Protein AF-A0A9N9IFK8-F1 (afdb_monomer)

Secondary structure (DSSP, 8-state):
-GGGPPPP--GGGEEEEEEEEE-SSEEEEEEEEEETTTTEEEEEEEEEETTGGG--HHHH--

Radius of gyration: 13.52 Å; Cα contacts (8 Å, |Δi|>4): 74; chains: 1; bounding box: 32×23×27 Å

InterPro domains:
  IPR011009 Protein kinase-like domain superfamily [SSF56112] (4-62)
  IPR017441 Protein kinase, ATP binding site [PS00107] (20-47)

Foldseek 3Di:
DVPDDDDDDDPVQWPPWAFPDDDPFWTKTWIWGQPVVVRDTDIDIDTGTPPCVPDDVVVVVD

Structure (mmCIF, N/CA/C/O backbone):
data_AF-A0A9N9IFK8-F1
#
_entry.id   AF-A0A9N9IFK8-F1
#
loop_
_atom_site.group_PDB
_atom_site.id
_atom_site.type_symbol
_atom_site.label_atom_id
_atom_site.label_alt_id
_ato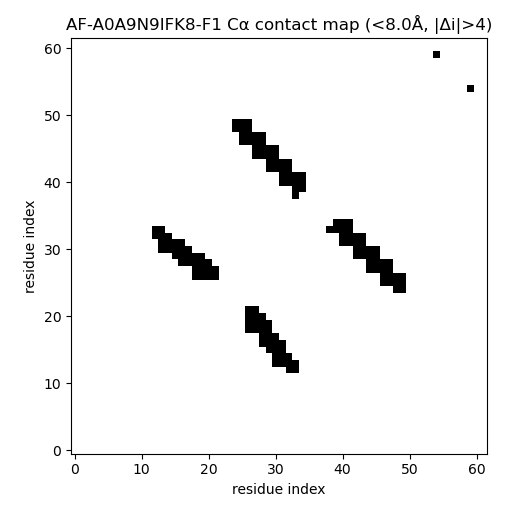m_site.label_comp_id
_atom_site.label_asym_id
_atom_site.label_entity_id
_atom_site.label_seq_id
_atom_site.pdbx_PDB_ins_code
_atom_site.Cartn_x
_atom_site.Cartn_y
_atom_site.Cartn_z
_atom_site.occupancy
_atom_site.B_iso_or_equiv
_atom_site.auth_seq_id
_atom_site.auth_comp_id
_atom_site.auth_asym_id
_atom_site.auth_atom_id
_atom_site.pdbx_PDB_model_num
ATOM 1 N N . ASP A 1 1 ? 19.372 11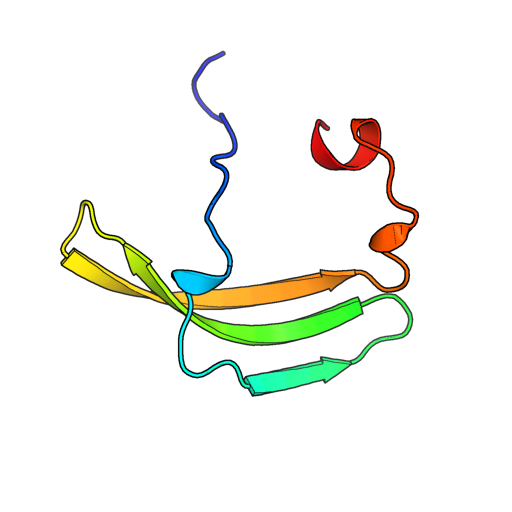.625 15.536 1.00 52.38 1 ASP A N 1
ATOM 2 C CA . ASP A 1 1 ? 19.732 10.446 14.731 1.00 52.38 1 ASP A CA 1
ATOM 3 C C . ASP A 1 1 ? 19.053 10.495 13.373 1.00 52.38 1 ASP A C 1
ATOM 5 O O . ASP A 1 1 ? 17.859 10.265 13.281 1.00 52.38 1 ASP A O 1
ATOM 9 N N . GLU A 1 2 ? 19.798 10.807 12.312 1.00 59.62 2 GLU A N 1
ATOM 10 C CA . GLU A 1 2 ? 19.298 10.857 10.918 1.00 59.62 2 GLU A CA 1
ATOM 11 C C . GLU A 1 2 ? 18.981 9.468 10.328 1.00 59.62 2 GLU A C 1
ATOM 13 O O . GLU A 1 2 ? 18.538 9.343 9.191 1.00 59.62 2 GLU A O 1
ATOM 18 N N . LYS A 1 3 ? 19.214 8.401 11.099 1.00 62.97 3 LYS A N 1
ATOM 19 C CA . LYS A 1 3 ? 19.215 7.015 10.620 1.00 62.97 3 LYS A CA 1
ATOM 20 C C . LYS A 1 3 ? 17.829 6.483 10.219 1.00 62.97 3 LYS A C 1
ATOM 22 O O . LYS A 1 3 ? 17.770 5.490 9.501 1.00 62.97 3 LYS A O 1
ATOM 27 N N . TYR A 1 4 ? 16.740 7.126 10.650 1.00 66.69 4 TYR A N 1
ATOM 28 C CA . TYR A 1 4 ? 15.364 6.671 10.402 1.00 66.69 4 TYR A CA 1
ATOM 29 C C . TYR A 1 4 ? 14.417 7.820 10.015 1.00 66.69 4 TYR A C 1
ATOM 31 O O . TYR A 1 4 ? 13.307 7.910 10.528 1.00 66.69 4 TYR A O 1
ATOM 39 N N . GLN A 1 5 ? 14.846 8.725 9.128 1.00 72.81 5 GLN A N 1
ATOM 40 C CA . GLN A 1 5 ? 13.912 9.693 8.541 1.00 72.81 5 GLN A CA 1
ATOM 41 C C . GLN A 1 5 ? 12.917 8.985 7.616 1.00 72.81 5 GLN A C 1
ATOM 43 O O . GLN A 1 5 ? 13.298 8.388 6.607 1.00 72.81 5 GLN A O 1
ATOM 48 N N . LEU A 1 6 ? 11.632 9.082 7.953 1.00 79.06 6 LEU A N 1
ATOM 49 C CA . LEU A 1 6 ? 10.546 8.690 7.064 1.00 79.06 6 LEU A CA 1
ATOM 50 C C . LEU A 1 6 ? 10.480 9.671 5.890 1.00 79.06 6 LEU A C 1
ATOM 52 O O . LEU A 1 6 ? 10.485 10.887 6.073 1.00 79.06 6 LEU A O 1
ATOM 56 N N . SER A 1 7 ? 10.435 9.131 4.675 1.00 83.31 7 SER A N 1
ATOM 57 C CA . SER A 1 7 ? 10.294 9.920 3.453 1.00 83.31 7 SER A CA 1
ATOM 58 C C . SER A 1 7 ? 8.842 9.930 2.995 1.00 83.31 7 SER A C 1
ATOM 60 O O . SER A 1 7 ? 8.183 8.891 2.967 1.00 83.31 7 SER A O 1
ATOM 62 N N . TRP A 1 8 ? 8.362 11.102 2.586 1.00 87.19 8 TRP A N 1
ATOM 63 C CA . TRP A 1 8 ? 7.066 11.240 1.933 1.00 87.19 8 TRP A CA 1
ATOM 64 C C . TRP A 1 8 ? 7.144 10.780 0.483 1.00 87.19 8 TRP A C 1
ATOM 66 O O . TRP A 1 8 ? 7.919 11.329 -0.299 1.00 87.19 8 TRP A O 1
ATOM 76 N N . ILE A 1 9 ? 6.310 9.805 0.123 1.00 90.06 9 ILE A N 1
ATOM 77 C CA . ILE A 1 9 ? 6.192 9.297 -1.245 1.00 90.06 9 ILE A CA 1
ATOM 78 C C . ILE A 1 9 ? 4.835 9.739 -1.808 1.00 9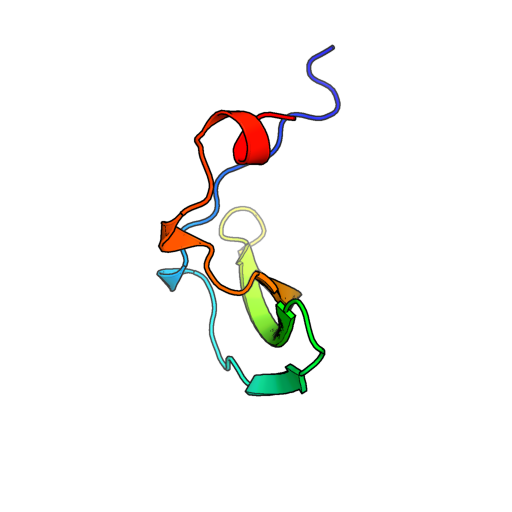0.06 9 ILE A C 1
ATOM 80 O O . ILE A 1 9 ? 3.799 9.414 -1.219 1.00 90.06 9 ILE A O 1
ATOM 84 N N . PRO A 1 10 ? 4.801 10.486 -2.925 1.00 91.50 10 PRO A N 1
ATOM 85 C CA . PRO A 1 10 ? 3.553 10.867 -3.572 1.00 91.50 10 PRO A CA 1
ATOM 86 C C . PRO A 1 10 ? 2.735 9.647 -4.018 1.00 91.50 10 PRO A C 1
ATOM 88 O O . PRO A 1 10 ? 3.260 8.714 -4.619 1.00 91.50 10 PRO A O 1
ATOM 91 N N . TYR A 1 11 ? 1.419 9.675 -3.789 1.00 91.44 11 TYR A N 1
ATOM 92 C CA . TYR A 1 11 ? 0.527 8.555 -4.129 1.00 91.44 11 TYR A CA 1
ATOM 93 C C . TYR A 1 11 ? 0.497 8.212 -5.634 1.00 91.44 11 TYR A C 1
ATOM 95 O O . TYR A 1 11 ? 0.210 7.085 -6.019 1.00 91.44 11 TYR A O 1
ATOM 103 N N . ASN A 1 12 ? 0.825 9.163 -6.510 1.00 92.88 12 ASN A N 1
ATOM 104 C CA . ASN A 1 12 ? 0.896 8.929 -7.955 1.00 92.88 12 ASN A CA 1
ATOM 105 C C . ASN A 1 12 ? 2.175 8.197 -8.411 1.00 92.88 12 ASN A C 1
ATOM 107 O O . ASN A 1 12 ? 2.320 7.936 -9.603 1.00 92.88 12 ASN A O 1
ATOM 111 N N . GLU A 1 13 ? 3.104 7.883 -7.501 1.00 95.00 13 GLU A N 1
ATOM 112 C CA . GLU A 1 13 ? 4.273 7.037 -7.786 1.00 95.00 13 GLU A CA 1
ATOM 113 C C . GLU A 1 13 ? 3.978 5.536 -7.647 1.00 95.00 13 GLU A C 1
ATOM 115 O O . GLU A 1 13 ? 4.864 4.713 -7.891 1.00 95.00 13 GLU A O 1
ATOM 120 N N . PHE A 1 14 ? 2.745 5.183 -7.272 1.00 96.38 14 PHE A N 1
ATOM 121 C CA . PHE A 1 14 ? 2.276 3.807 -7.176 1.00 96.38 14 PHE A CA 1
ATOM 122 C C . PHE A 1 14 ? 1.414 3.425 -8.391 1.00 96.38 14 PHE A C 1
ATOM 124 O O . PHE A 1 14 ? 0.670 4.253 -8.922 1.00 96.38 14 PHE A O 1
ATOM 131 N N . GLN A 1 15 ? 1.513 2.170 -8.827 1.00 97.31 15 GLN A N 1
ATOM 132 C CA . GLN A 1 15 ? 0.745 1.577 -9.928 1.00 97.31 15 GLN A CA 1
ATOM 133 C C . GLN A 1 15 ? 0.188 0.205 -9.539 1.00 97.31 15 GLN A C 1
ATOM 135 O O . GLN A 1 15 ? 0.618 -0.371 -8.539 1.00 97.31 15 GLN A O 1
ATOM 140 N N . ASP A 1 16 ? -0.779 -0.272 -10.329 1.00 97.31 16 ASP A N 1
ATOM 141 C CA . ASP A 1 16 ? -1.469 -1.561 -10.175 1.00 97.31 16 ASP A CA 1
ATOM 142 C C . ASP A 1 16 ? -1.892 -1.828 -8.725 1.00 97.31 16 ASP A C 1
ATOM 144 O O . ASP A 1 16 ? -1.435 -2.754 -8.057 1.00 97.31 16 ASP A O 1
ATOM 148 N N . ILE A 1 17 ? -2.721 -0.914 -8.214 1.00 97.81 17 ILE A N 1
ATOM 149 C CA . ILE A 1 17 ? -3.155 -0.912 -6.820 1.00 97.81 17 ILE A CA 1
ATOM 150 C C . ILE A 1 17 ? -4.381 -1.812 -6.675 1.00 97.81 17 ILE A C 1
ATOM 152 O O . ILE A 1 17 ? -5.481 -1.424 -7.072 1.00 97.81 17 ILE A O 1
ATOM 156 N N . ASP A 1 18 ? -4.198 -2.956 -6.025 1.00 98.12 18 ASP A N 1
ATOM 157 C CA . ASP A 1 18 ? -5.242 -3.955 -5.805 1.00 98.12 18 ASP A CA 1
ATOM 158 C C . ASP A 1 18 ? -5.488 -4.175 -4.308 1.00 98.12 18 ASP A C 1
ATOM 160 O O . ASP A 1 18 ? -4.554 -4.374 -3.533 1.00 98.12 18 ASP A O 1
ATOM 164 N N . GLU A 1 19 ? -6.750 -4.161 -3.867 1.00 98.12 19 GLU A N 1
ATOM 165 C CA . GLU A 1 19 ? -7.097 -4.515 -2.484 1.00 98.12 19 GLU A CA 1
ATOM 166 C C . GLU A 1 19 ? -6.807 -6.003 -2.237 1.00 98.12 19 GLU A C 1
ATOM 168 O O . GLU A 1 19 ? -7.322 -6.873 -2.936 1.00 98.12 19 GLU A O 1
ATOM 173 N N . ILE A 1 20 ? -6.020 -6.302 -1.200 1.00 97.88 20 ILE A N 1
ATOM 174 C CA . ILE A 1 20 ? -5.695 -7.682 -0.802 1.00 97.88 20 ILE A CA 1
ATOM 175 C C . ILE A 1 20 ? -6.306 -8.077 0.543 1.00 97.88 20 ILE A C 1
ATOM 177 O O . ILE A 1 20 ? -6.271 -9.246 0.928 1.00 97.88 20 ILE A O 1
ATOM 181 N N . GLY A 1 21 ? -6.882 -7.123 1.275 1.00 97.81 21 GLY A N 1
ATOM 182 C CA . GLY A 1 21 ? -7.615 -7.424 2.493 1.00 97.81 21 GLY A CA 1
ATOM 183 C C . GLY A 1 21 ? -8.136 -6.192 3.211 1.00 97.81 21 GLY A C 1
ATOM 184 O O . GLY A 1 21 ? -7.512 -5.132 3.218 1.00 97.81 21 GLY A O 1
ATOM 185 N N . LYS A 1 22 ? -9.267 -6.362 3.892 1.00 97.69 22 LYS A N 1
ATOM 186 C CA . LYS A 1 22 ? -9.922 -5.314 4.669 1.00 97.69 22 LYS A CA 1
ATOM 187 C C . LYS A 1 22 ? -10.199 -5.790 6.088 1.00 97.69 22 LYS A C 1
ATOM 189 O O . LYS A 1 22 ? -10.825 -6.826 6.295 1.00 97.69 22 LYS A O 1
ATOM 194 N N . GLY A 1 23 ? -9.726 -5.023 7.065 1.00 95.50 23 GLY A N 1
ATOM 195 C CA . GLY A 1 23 ? -10.001 -5.230 8.485 1.00 95.50 23 GLY A CA 1
ATOM 196 C C . GLY A 1 23 ? -10.981 -4.196 9.039 1.00 95.50 23 GLY A C 1
ATOM 197 O O . GLY A 1 23 ? -11.533 -3.384 8.305 1.00 95.50 23 GLY A O 1
ATOM 198 N N . GLY A 1 24 ? -11.171 -4.185 10.361 1.00 95.44 24 GLY A N 1
ATOM 199 C CA . GLY A 1 24 ? -12.010 -3.172 11.022 1.00 95.44 24 GLY A CA 1
ATOM 200 C C . GLY A 1 24 ? -11.416 -1.756 10.987 1.00 95.44 24 GLY A C 1
ATOM 201 O O . GLY A 1 24 ? -12.155 -0.777 10.934 1.00 95.44 24 GLY A O 1
ATOM 202 N N . PHE A 1 25 ? -10.085 -1.643 10.968 1.00 91.44 25 PHE A N 1
ATOM 203 C CA . PHE A 1 25 ? -9.372 -0.367 11.137 1.00 91.44 25 PHE A CA 1
ATOM 204 C C . PHE A 1 25 ? -8.651 0.132 9.879 1.00 91.44 25 PHE A C 1
ATOM 206 O O . PHE A 1 25 ? -8.272 1.299 9.813 1.00 91.44 25 PHE A O 1
ATOM 213 N N . ALA A 1 26 ? -8.410 -0.745 8.904 1.00 95.50 26 ALA A N 1
ATOM 214 C CA . ALA A 1 26 ? -7.662 -0.408 7.702 1.00 95.50 26 ALA A CA 1
ATOM 215 C C . ALA A 1 26 ? -7.968 -1.373 6.554 1.00 95.50 26 ALA A C 1
ATOM 217 O O . ALA A 1 26 ? -8.337 -2.530 6.786 1.00 95.50 26 ALA A O 1
ATOM 218 N N . THR A 1 27 ? -7.692 -0.911 5.340 1.00 96.94 27 THR A N 1
ATOM 219 C CA . THR A 1 27 ? -7.598 -1.725 4.127 1.00 96.94 27 THR A CA 1
ATOM 220 C C . THR A 1 27 ? -6.134 -1.831 3.702 1.00 96.94 27 THR A C 1
ATOM 222 O O . THR A 1 27 ? -5.400 -0.844 3.742 1.00 96.94 27 THR A O 1
ATOM 225 N N . VAL A 1 28 ? -5.697 -3.017 3.290 1.00 97.88 28 VAL A N 1
ATOM 226 C CA . VAL A 1 28 ? -4.370 -3.259 2.719 1.00 97.88 28 VAL A CA 1
ATOM 227 C C . VAL A 1 28 ? -4.505 -3.466 1.215 1.00 97.88 28 VAL A C 1
ATOM 229 O O . VAL A 1 28 ? -5.321 -4.273 0.770 1.00 97.88 28 VAL A O 1
ATOM 232 N N . HIS A 1 29 ? -3.678 -2.760 0.452 1.00 98.25 29 HIS A N 1
ATOM 233 C CA . HIS A 1 29 ? -3.551 -2.925 -0.989 1.00 98.25 29 HIS A CA 1
ATOM 234 C C . HIS A 1 29 ? -2.146 -3.414 -1.335 1.00 98.25 29 HIS A C 1
ATOM 236 O O . HIS A 1 29 ? -1.171 -2.996 -0.710 1.00 98.25 29 HIS A O 1
ATOM 242 N N . TYR A 1 30 ? -2.046 -4.280 -2.331 1.00 98.25 30 TYR A N 1
ATOM 243 C CA . TYR A 1 30 ? -0.816 -4.517 -3.069 1.00 98.25 30 TYR A CA 1
ATOM 244 C C . TYR A 1 30 ? -0.627 -3.393 -4.089 1.00 98.25 30 TYR A C 1
ATOM 246 O O . TYR A 1 30 ? -1.612 -2.879 -4.616 1.00 98.25 30 TYR A O 1
ATOM 254 N N . ALA A 1 31 ? 0.615 -2.988 -4.334 1.00 98.31 31 ALA A N 1
ATOM 255 C CA . ALA A 1 31 ? 0.949 -2.033 -5.381 1.00 98.31 31 ALA A CA 1
ATOM 256 C C . ALA A 1 31 ? 2.409 -2.189 -5.815 1.00 98.31 31 ALA A C 1
ATOM 258 O O . ALA A 1 31 ? 3.247 -2.698 -5.062 1.00 98.31 31 ALA A O 1
ATOM 259 N N . TYR A 1 32 ? 2.733 -1.642 -6.982 1.00 98.19 32 TYR A N 1
ATOM 260 C CA . TYR A 1 32 ? 4.111 -1.378 -7.381 1.00 98.19 32 TYR A CA 1
ATOM 261 C C . TYR A 1 32 ? 4.472 0.082 -7.105 1.00 98.19 32 TYR A C 1
ATOM 263 O O . TYR A 1 32 ? 3.758 0.989 -7.519 1.00 98.19 32 TYR A O 1
ATOM 271 N N . TRP A 1 33 ? 5.599 0.328 -6.438 1.00 97.31 33 TRP A N 1
ATOM 272 C CA . TRP A 1 33 ? 6.179 1.657 -6.238 1.00 97.31 33 TRP A CA 1
ATOM 273 C C . TRP A 1 33 ? 7.377 1.873 -7.160 1.00 97.31 33 TRP A C 1
ATOM 275 O O . TRP A 1 33 ? 8.327 1.085 -7.136 1.00 97.31 33 TRP A O 1
ATOM 285 N N . HIS A 1 34 ? 7.371 2.964 -7.926 1.00 95.06 34 HIS A N 1
ATOM 286 C CA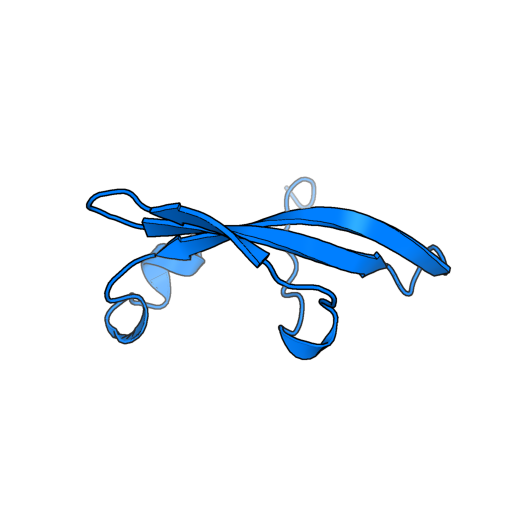 . HIS A 1 34 ? 8.512 3.337 -8.754 1.00 95.06 34 HIS A CA 1
ATOM 287 C C . HIS A 1 34 ? 9.584 4.067 -7.938 1.00 95.06 34 HIS A C 1
ATOM 289 O O . HIS A 1 34 ? 9.514 5.280 -7.729 1.00 95.06 34 HIS A O 1
ATOM 295 N N . ASP A 1 35 ? 10.627 3.345 -7.534 1.00 91.69 35 ASP A N 1
ATOM 296 C CA . ASP A 1 35 ? 11.827 3.959 -6.971 1.00 91.69 35 ASP A CA 1
ATOM 297 C C . ASP A 1 35 ? 12.632 4.603 -8.103 1.00 91.69 35 ASP A C 1
ATOM 299 O O . ASP A 1 35 ? 13.452 3.965 -8.769 1.00 91.69 35 ASP A O 1
ATOM 303 N N . LYS A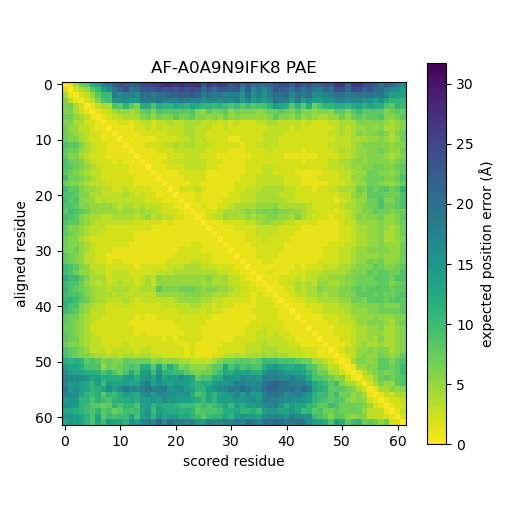 1 36 ? 12.393 5.900 -8.315 1.00 88.94 36 LYS A N 1
ATOM 304 C CA . LYS A 1 36 ? 13.062 6.711 -9.342 1.00 88.94 36 LYS A CA 1
ATOM 305 C C . LYS A 1 36 ? 14.580 6.764 -9.168 1.00 88.94 36 LYS A C 1
ATOM 307 O O . LYS A 1 36 ? 15.285 6.889 -10.165 1.00 88.94 36 LYS A O 1
ATOM 312 N N . ASN A 1 37 ? 15.090 6.662 -7.938 1.00 89.62 37 ASN A N 1
ATOM 313 C CA . ASN A 1 37 ? 16.532 6.712 -7.684 1.00 89.62 37 ASN A CA 1
ATOM 314 C C . ASN A 1 37 ? 17.222 5.439 -8.174 1.00 89.62 37 ASN A C 1
ATOM 316 O O . ASN A 1 37 ? 18.356 5.487 -8.648 1.00 89.62 37 ASN A O 1
ATOM 320 N N . ARG A 1 38 ? 16.536 4.298 -8.064 1.00 91.62 38 ARG A N 1
ATOM 321 C CA . ARG A 1 38 ? 17.024 2.996 -8.537 1.00 91.62 38 ARG A CA 1
ATOM 322 C C . ARG A 1 38 ? 16.512 2.624 -9.928 1.00 91.62 38 ARG A C 1
ATOM 324 O O . ARG A 1 38 ? 16.985 1.638 -10.485 1.00 91.62 38 ARG A O 1
ATOM 331 N N . ASN A 1 39 ? 15.579 3.407 -10.477 1.00 92.38 39 ASN A N 1
ATOM 332 C CA . ASN A 1 39 ? 14.841 3.123 -11.707 1.00 92.38 39 ASN A CA 1
ATOM 333 C C . ASN A 1 39 ? 14.268 1.693 -11.699 1.00 92.38 39 ASN A C 1
ATOM 335 O O . ASN A 1 39 ? 14.507 0.899 -12.611 1.00 92.38 39 ASN A O 1
ATOM 339 N N . TYR A 1 40 ? 13.582 1.352 -10.605 1.00 94.00 40 TYR A N 1
ATOM 340 C CA . TYR A 1 40 ? 13.091 0.005 -10.326 1.00 94.00 40 TYR A CA 1
ATOM 341 C C . TYR A 1 40 ? 11.689 0.042 -9.707 1.00 94.00 40 TYR A C 1
ATOM 343 O O . TYR A 1 40 ? 11.351 0.973 -8.976 1.00 94.00 40 TYR A O 1
ATOM 351 N N . TRP A 1 41 ? 10.888 -0.989 -9.978 1.00 95.88 41 TRP A N 1
ATOM 352 C CA . TRP A 1 41 ? 9.552 -1.158 -9.406 1.00 95.88 41 TRP A CA 1
ATOM 353 C C . TRP A 1 41 ? 9.598 -2.110 -8.215 1.00 95.88 41 TRP A C 1
ATOM 355 O O . TRP A 1 41 ? 9.902 -3.291 -8.366 1.00 95.88 41 TRP A O 1
ATOM 365 N N . ASN A 1 42 ? 9.298 -1.596 -7.026 1.00 96.69 42 ASN A N 1
ATOM 366 C CA . ASN A 1 42 ? 9.229 -2.391 -5.806 1.00 96.69 42 ASN A CA 1
ATOM 367 C C . ASN A 1 42 ? 7.794 -2.836 -5.545 1.00 96.69 42 ASN A C 1
ATOM 369 O O . ASN A 1 42 ? 6.876 -2.023 -5.600 1.00 96.69 42 ASN A O 1
ATOM 373 N N . GLU A 1 43 ? 7.618 -4.098 -5.179 1.00 97.56 43 GLU A N 1
ATOM 374 C CA . GLU A 1 43 ? 6.357 -4.584 -4.627 1.00 97.56 43 GLU A CA 1
ATOM 375 C C . GLU A 1 43 ? 6.188 -4.065 -3.202 1.00 97.56 43 GLU A C 1
ATOM 377 O O . GLU A 1 43 ? 7.084 -4.208 -2.365 1.00 97.56 43 GLU A O 1
ATOM 382 N N . VAL A 1 44 ? 5.046 -3.446 -2.919 1.00 96.88 44 VAL A N 1
ATOM 383 C CA . VAL A 1 44 ? 4.764 -2.833 -1.621 1.00 96.88 44 VAL A CA 1
ATOM 384 C C . VAL A 1 44 ? 3.350 -3.153 -1.150 1.00 96.88 44 VAL A C 1
ATOM 386 O O . VAL A 1 44 ? 2.447 -3.425 -1.938 1.00 96.88 44 VAL A O 1
ATOM 389 N N . ALA A 1 45 ? 3.156 -3.082 0.167 1.00 97.81 45 ALA A N 1
ATOM 390 C CA . ALA A 1 45 ? 1.840 -3.114 0.785 1.00 97.81 45 ALA A CA 1
ATOM 391 C C . ALA A 1 45 ? 1.462 -1.704 1.253 1.00 97.81 45 ALA A C 1
ATOM 393 O O . ALA A 1 45 ? 2.124 -1.128 2.119 1.00 97.81 45 ALA A O 1
ATOM 394 N N . LEU A 1 46 ? 0.383 -1.152 0.703 1.00 95.94 46 LEU A N 1
ATOM 395 C CA . LEU A 1 46 ? -0.185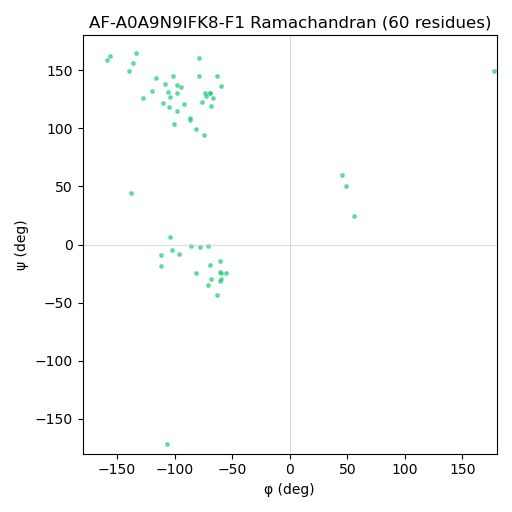 0.125 1.120 1.00 95.94 46 LEU A CA 1
ATOM 396 C C . LEU A 1 46 ? -1.255 -0.117 2.182 1.00 95.94 46 LEU A C 1
ATOM 398 O O . LEU A 1 46 ? -2.252 -0.792 1.927 1.00 95.94 46 LEU A O 1
ATOM 402 N N . LYS A 1 47 ? -1.079 0.460 3.372 1.00 94.44 47 LYS A N 1
ATOM 403 C CA . LYS A 1 47 ? -2.061 0.380 4.459 1.00 94.44 47 LYS A CA 1
ATOM 404 C C . LYS A 1 47 ? -2.876 1.669 4.529 1.00 94.44 47 LYS A C 1
ATOM 406 O O . LYS A 1 47 ? -2.403 2.683 5.033 1.00 94.44 47 LYS A O 1
ATOM 411 N N . LEU A 1 48 ? -4.113 1.619 4.048 1.00 92.25 48 LEU A N 1
ATOM 412 C CA . LEU A 1 48 ? -5.068 2.718 4.131 1.00 92.25 48 LEU A CA 1
ATOM 413 C C . LEU A 1 48 ? -5.811 2.654 5.468 1.00 92.25 48 LEU A C 1
ATOM 415 O O . LEU A 1 48 ? -6.658 1.786 5.673 1.00 92.25 48 LEU A O 1
ATOM 419 N N . ILE A 1 49 ? -5.495 3.573 6.378 1.00 91.81 49 ILE A N 1
ATOM 420 C CA . ILE A 1 49 ? -6.178 3.688 7.670 1.00 91.81 49 ILE A CA 1
ATOM 421 C C . ILE A 1 49 ? -7.576 4.279 7.459 1.00 91.81 49 ILE A C 1
ATOM 423 O O . ILE A 1 49 ? -7.736 5.288 6.772 1.00 91.81 49 ILE A O 1
ATOM 427 N N . HIS A 1 50 ? -8.597 3.643 8.033 1.00 90.38 50 HIS A N 1
ATOM 428 C CA . HIS A 1 50 ? -9.963 4.160 7.987 1.00 90.38 50 HIS A CA 1
ATOM 429 C C . HIS A 1 50 ? -10.051 5.502 8.717 1.00 90.38 50 HIS A C 1
ATOM 431 O O . HIS A 1 50 ? -9.372 5.705 9.719 1.00 90.38 50 HIS A O 1
ATOM 437 N N . ASP A 1 51 ? -10.895 6.411 8.224 1.00 86.62 51 ASP A N 1
ATOM 438 C CA . ASP A 1 51 ? -11.024 7.764 8.775 1.00 86.62 51 ASP A CA 1
ATOM 439 C C . ASP A 1 51 ? -9.701 8.555 8.826 1.00 86.62 51 ASP A C 1
ATOM 441 O O . ASP A 1 51 ? -9.589 9.510 9.592 1.00 86.62 51 ASP A O 1
ATOM 445 N N . SER A 1 52 ? -8.717 8.232 7.974 1.00 77.19 52 SER A N 1
ATOM 446 C CA . SER A 1 52 ? -7.432 8.950 7.895 1.00 77.19 52 SER A CA 1
ATOM 447 C C . SER A 1 52 ? -7.582 10.454 7.652 1.00 77.19 52 SER A C 1
ATOM 449 O O . SER A 1 52 ? -6.744 11.236 8.084 1.00 77.19 52 SER A O 1
ATOM 451 N N . ASN A 1 53 ? -8.695 10.884 7.056 1.00 71.75 53 ASN A N 1
ATOM 452 C CA . ASN A 1 53 ? -9.058 12.298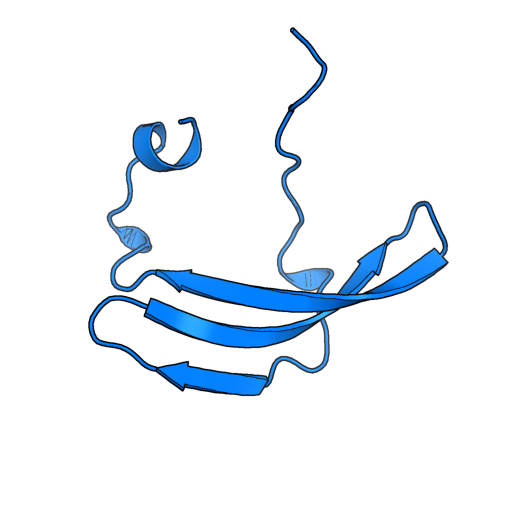 6.919 1.00 71.75 53 ASN A CA 1
ATOM 453 C C . ASN A 1 53 ? -9.232 13.021 8.274 1.00 71.75 53 ASN A C 1
ATOM 455 O O . ASN A 1 53 ? -9.303 14.246 8.307 1.00 71.75 53 ASN A O 1
ATOM 459 N N . LYS A 1 54 ? -9.338 12.277 9.382 1.00 67.69 54 LYS A N 1
ATOM 460 C CA . LYS A 1 54 ? -9.394 12.773 10.764 1.00 67.69 54 LYS A CA 1
ATOM 461 C C . LYS A 1 54 ? -8.059 12.610 11.508 1.00 67.69 54 LYS A C 1
ATOM 463 O O . LYS A 1 54 ? -7.972 13.050 12.652 1.00 67.69 54 LYS A O 1
ATOM 468 N N . CYS A 1 55 ? -7.042 11.978 10.911 1.00 66.88 55 CYS A N 1
ATOM 469 C CA . CYS A 1 55 ? -5.724 11.844 11.532 1.00 66.88 55 CYS A CA 1
ATOM 470 C C . CYS A 1 55 ? -5.037 13.214 11.596 1.00 66.88 55 CYS A C 1
ATOM 472 O O . CYS A 1 55 ? -4.975 13.942 10.606 1.00 66.88 55 CYS A O 1
ATOM 474 N N . ASN A 1 56 ? -4.530 13.567 12.777 1.00 65.50 56 ASN A N 1
ATOM 475 C CA . ASN A 1 56 ? -3.754 14.783 12.985 1.00 65.50 56 ASN A CA 1
ATOM 476 C C . ASN A 1 56 ? -2.308 14.593 12.490 1.00 65.50 56 ASN A C 1
ATOM 478 O O . ASN A 1 56 ? -1.817 13.475 12.347 1.00 65.50 56 ASN A O 1
ATOM 482 N N . GLN A 1 57 ? -1.610 15.704 12.247 1.00 66.94 57 GLN A N 1
ATOM 483 C CA . GLN A 1 57 ? -0.202 15.678 11.836 1.00 66.94 57 GLN A CA 1
ATOM 484 C C . GLN A 1 57 ? 0.699 14.989 12.880 1.00 66.94 57 GLN A C 1
ATOM 486 O O . GLN A 1 57 ? 1.747 14.464 12.527 1.00 66.94 57 GLN A O 1
ATOM 491 N N . GLU A 1 58 ? 0.286 14.965 14.151 1.00 69.38 58 GLU A N 1
ATOM 492 C CA . GLU A 1 58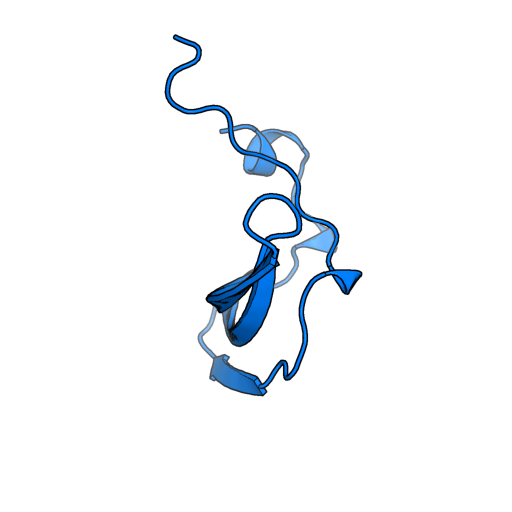 ? 1.001 14.277 15.234 1.00 69.38 58 GLU A CA 1
ATOM 493 C C . GLU A 1 58 ? 1.060 12.761 15.011 1.00 69.38 58 GLU A 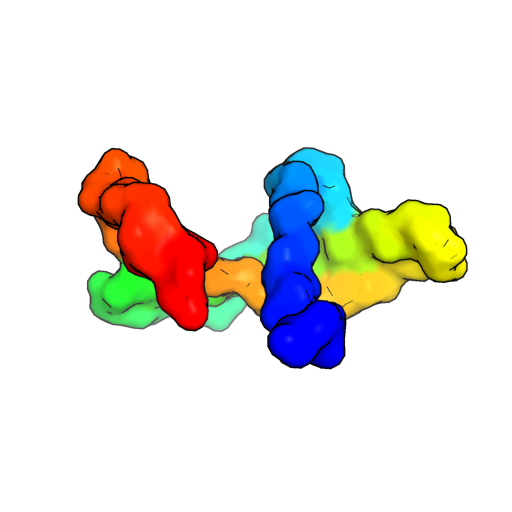C 1
ATOM 495 O O . GLU A 1 58 ? 2.136 12.195 15.126 1.00 69.38 58 GLU A O 1
ATOM 500 N N . PHE A 1 59 ? -0.041 12.120 14.595 1.00 70.94 59 PHE A N 1
ATOM 501 C CA . PHE A 1 59 ? -0.069 10.684 14.268 1.00 70.94 59 PHE A CA 1
ATOM 502 C C . PHE A 1 59 ? 0.887 10.309 13.127 1.00 70.94 59 PHE A C 1
ATOM 504 O O . PHE A 1 59 ? 1.402 9.200 13.060 1.00 70.94 59 PHE A O 1
ATOM 511 N N . ILE A 1 60 ? 1.098 11.238 12.201 1.00 70.25 60 ILE A N 1
ATOM 512 C CA . ILE A 1 60 ? 1.961 11.056 11.035 1.00 70.25 60 ILE A CA 1
ATOM 513 C C . ILE A 1 60 ? 3.448 11.264 11.383 1.00 70.25 60 ILE A C 1
ATOM 515 O O . ILE A 1 60 ? 4.317 10.758 10.676 1.00 70.25 60 ILE A O 1
ATOM 519 N N . ASN A 1 61 ? 3.731 12.023 12.443 1.00 64.75 61 ASN A N 1
ATOM 520 C CA . ASN A 1 61 ? 5.073 12.452 12.830 1.00 64.75 61 ASN A CA 1
ATOM 521 C C . ASN A 1 61 ? 5.653 11.673 14.035 1.00 64.75 61 ASN A C 1
ATOM 523 O O . ASN A 1 61 ? 6.699 12.092 14.536 1.00 64.75 61 ASN A O 1
ATOM 527 N N . GLU A 1 62 ? 4.985 10.617 14.526 1.00 58.94 62 GLU A N 1
ATOM 528 C CA . GLU A 1 62 ? 5.557 9.678 15.520 1.00 58.94 62 GLU A CA 1
ATOM 529 C C . GLU A 1 62 ? 6.837 9.000 15.003 1.00 58.94 62 GLU A C 1
ATOM 531 O O . GLU A 1 62 ? 7.797 8.900 15.804 1.00 58.94 62 GLU A O 1
#

Mean predicted aligned error: 5.82 Å

pLDDT: mean 87.03, std 12.98, range [52.38, 98.31]

Organism: NCBI:txid60492

Sequence (62 aa):
DEKYQLSWIPYNEFQDIDEIGKGGFATVHYAYWHDKNRNYWNEVALKLIHDSNKCNQEFINE

Solvent-accessible surface area (backbone atoms only — not comparable to full-atom values): 4028 Å² total; per-residue (Å²): 128,85,88,74,73,84,78,90,73,65,77,85,47,49,43,80,75,41,83,75,47,74,61,98,60,33,37,36,24,40,26,36,36,58,41,73,92,73,73,42,75,42,83,43,77,46,75,46,54,63,70,52,93,72,60,53,73,65,77,78,67,113

Nearest PDB structures (foldseek):
  5i9u-assembly1_A  TM=7.437E-01  e=3.764E-01  Homo sapiens
  4c0f-assembly2_C  TM=5.373E-01  e=2.314E-01  Homo sapiens
  5fu7-assembly2_F  TM=5.698E-01  e=3.136E-01  Homo sapiens
  4c0f-assembly2_D  TM=5.445E-01  e=4.001E-01  Homo sapiens
  4c0f-assembly1_A  TM=5.330E-01  e=4.001E-01  Homo sapiens